Protein AF-A0A8B6E7M5-F1 (afdb_monomer)

pLDDT: mean 79.06, std 17.08, range [38.69, 95.12]

Radius of gyration: 22.95 Å; Cα contacts (8 Å, |Δi|>4): 77; chains: 1; bounding box: 46×47×60 Å

InterPro domains:
  IPR003582 ShKT domain [PF01549] (14-50)
  IPR003582 ShKT domain [PF01549] (60-96)
  IPR003582 ShKT domain [SM00254] (14-51)
  IPR003582 ShKT domain [SM00254] (60-97)

Structure (mmCIF, N/CA/C/O backbone):
data_AF-A0A8B6E7M5-F1
#
_entry.id   AF-A0A8B6E7M5-F1
#
loop_
_atom_site.group_PDB
_atom_site.id
_atom_site.type_symbol
_atom_site.label_atom_id
_atom_site.label_alt_id
_atom_site.label_comp_id
_atom_site.label_asym_id
_atom_site.label_entity_id
_atom_site.label_seq_id
_atom_site.pdbx_PDB_ins_code
_atom_site.Cartn_x
_atom_site.Cartn_y
_atom_site.Cartn_z
_atom_site.occupancy
_atom_site.B_iso_or_equiv
_atom_site.auth_seq_id
_atom_site.auth_comp_id
_atom_site.auth_asym_id
_atom_site.auth_atom_id
_atom_site.pdbx_PDB_model_num
ATOM 1 N N . MET A 1 1 ? 2.876 -38.288 35.616 1.00 47.41 1 MET A N 1
ATOM 2 C CA . MET A 1 1 ? 3.596 -37.019 35.871 1.00 47.41 1 MET A CA 1
ATOM 3 C C . MET A 1 1 ? 4.729 -36.950 34.855 1.00 47.41 1 MET A C 1
ATOM 5 O O . MET A 1 1 ? 5.576 -37.820 34.924 1.00 47.41 1 MET A O 1
ATOM 9 N N . TYR A 1 2 ? 4.818 -36.101 33.836 1.00 49.12 2 TYR A N 1
ATOM 10 C CA . TYR A 1 2 ? 4.099 -34.922 33.347 1.00 49.12 2 TYR A CA 1
ATOM 11 C C . TYR A 1 2 ? 4.146 -34.995 31.802 1.00 49.12 2 TYR A C 1
ATOM 13 O O . TYR A 1 2 ? 5.16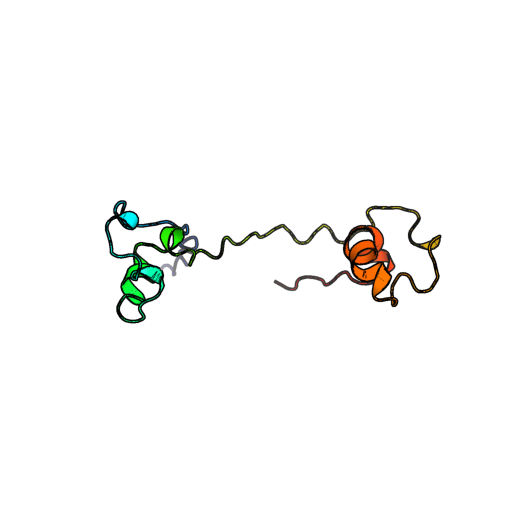3 -35.408 31.255 1.00 49.12 2 TYR A O 1
ATOM 21 N N . CYS A 1 3 ? 3.099 -34.567 31.099 1.00 52.28 3 CYS A N 1
ATOM 22 C CA . CYS A 1 3 ? 3.172 -34.195 29.679 1.00 52.28 3 CYS A CA 1
ATOM 23 C C . CYS A 1 3 ? 2.562 -32.786 29.637 1.00 52.28 3 CYS A C 1
ATOM 25 O O . CYS A 1 3 ? 1.416 -32.614 30.030 1.00 52.28 3 CYS A O 1
ATOM 27 N N . GLY A 1 4 ? 3.329 -31.713 29.472 1.00 50.34 4 GLY A N 1
ATOM 28 C CA . GLY A 1 4 ? 4.188 -31.459 28.322 1.00 50.34 4 GLY A CA 1
ATOM 29 C C . GLY A 1 4 ? 3.433 -30.450 27.461 1.00 50.34 4 GLY A C 1
ATOM 30 O O . GLY A 1 4 ? 2.680 -30.843 26.584 1.00 50.34 4 GLY A O 1
ATOM 31 N N . PHE A 1 5 ? 3.550 -29.175 27.841 1.00 57.81 5 PHE A N 1
ATOM 32 C CA . PHE A 1 5 ? 2.902 -27.979 27.290 1.00 57.81 5 PHE A CA 1
ATOM 33 C C . PHE A 1 5 ? 2.503 -28.099 25.803 1.00 57.81 5 PHE A C 1
ATOM 35 O O . PHE A 1 5 ? 3.350 -28.031 24.913 1.00 57.81 5 PHE A O 1
ATOM 42 N N . CYS A 1 6 ? 1.202 -28.208 25.520 1.00 58.97 6 CYS A N 1
ATOM 43 C CA . CYS A 1 6 ? 0.682 -27.875 24.199 1.00 58.97 6 CYS A CA 1
ATOM 44 C C . CYS A 1 6 ? 0.746 -26.351 24.075 1.00 58.97 6 CYS A C 1
ATOM 46 O O . CYS A 1 6 ? -0.043 -25.649 24.707 1.00 58.97 6 CYS A O 1
ATOM 48 N N . ILE A 1 7 ? 1.687 -25.825 23.291 1.00 58.53 7 ILE A N 1
ATOM 49 C CA . ILE A 1 7 ? 1.591 -24.445 22.814 1.00 58.53 7 ILE A CA 1
ATOM 50 C C . ILE A 1 7 ? 0.376 -24.374 21.887 1.00 58.53 7 ILE A C 1
ATOM 52 O O . ILE A 1 7 ? 0.445 -24.670 20.698 1.00 58.53 7 ILE A O 1
ATOM 56 N N . VAL A 1 8 ? -0.785 -24.057 22.459 1.0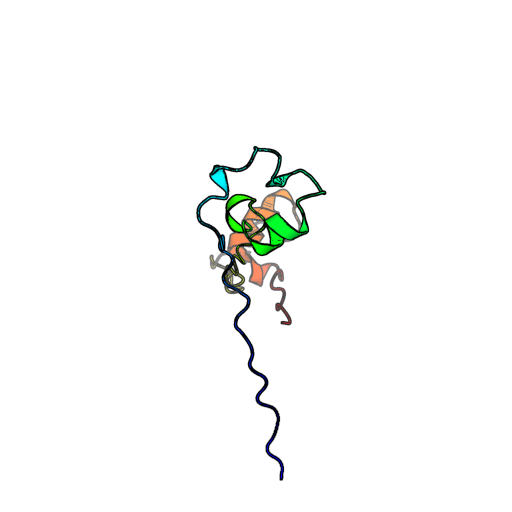0 48.00 8 VAL A N 1
ATOM 57 C CA . VAL A 1 8 ? -1.962 -23.670 21.688 1.00 48.00 8 VAL A CA 1
ATOM 58 C C . VAL A 1 8 ? -1.583 -22.359 21.011 1.00 48.00 8 VAL A C 1
ATOM 60 O O . VAL A 1 8 ? -1.665 -21.294 21.616 1.00 48.00 8 VAL A O 1
ATOM 63 N N . SER A 1 9 ? -1.110 -22.426 19.768 1.00 47.22 9 SER A N 1
ATOM 64 C CA . SER A 1 9 ? -1.096 -21.261 18.893 1.00 47.22 9 SER A CA 1
ATOM 65 C C . SER A 1 9 ? -2.554 -20.927 18.606 1.00 47.22 9 SER A C 1
ATOM 67 O O . SER A 1 9 ? -3.135 -21.400 17.632 1.00 47.22 9 SER A O 1
ATOM 69 N N . THR A 1 10 ? -3.175 -20.168 19.509 1.00 47.38 10 THR A N 1
ATOM 70 C CA . THR A 1 10 ? -4.444 -19.507 19.231 1.00 47.38 10 THR A CA 1
ATOM 71 C C . THR A 1 10 ? -4.244 -18.721 17.940 1.00 47.38 10 THR A C 1
ATOM 73 O O . THR A 1 10 ? -3.317 -17.901 17.897 1.00 47.38 10 THR A O 1
ATOM 76 N N . PRO A 1 11 ? -5.036 -18.970 16.880 1.00 50.06 11 PRO A N 1
ATOM 77 C CA . PRO A 1 11 ? -4.993 -18.113 15.708 1.00 50.06 11 PRO A CA 1
ATOM 78 C C . PRO A 1 11 ? -5.167 -16.665 16.182 1.00 50.06 11 PRO A C 1
ATOM 80 O O . PRO A 1 11 ? -5.921 -16.439 17.139 1.00 50.06 11 PRO A O 1
ATOM 83 N N . PRO A 1 12 ? -4.447 -15.695 15.586 1.00 54.59 12 PRO A N 1
ATOM 84 C CA . PRO A 1 12 ? -4.658 -14.297 15.927 1.00 54.59 12 PRO A CA 1
ATOM 85 C C . PRO A 1 12 ? -6.165 -14.030 15.849 1.00 54.59 12 PRO A C 1
ATOM 87 O O . PRO A 1 12 ? -6.793 -14.501 14.892 1.00 54.59 12 PR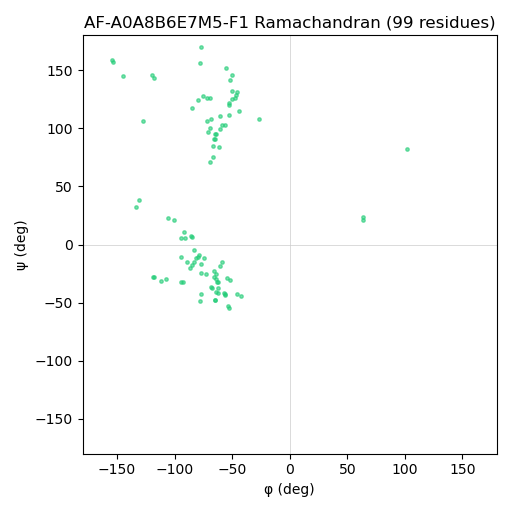O A O 1
ATOM 90 N N . PRO A 1 13 ? -6.763 -13.382 16.867 1.00 60.41 13 PRO A N 1
ATOM 91 C CA . PRO A 1 13 ? -8.200 -13.169 16.897 1.00 60.41 13 PRO A CA 1
ATOM 92 C C . PRO A 1 13 ? -8.618 -12.568 15.558 1.00 60.41 13 PRO A C 1
ATOM 94 O O . PRO A 1 13 ? -8.025 -11.589 15.101 1.00 60.41 13 PRO A O 1
ATOM 97 N N . SER A 1 14 ? -9.577 -13.216 14.892 1.00 69.12 14 SER A N 1
ATOM 98 C CA . SER A 1 14 ? -10.140 -12.713 13.643 1.00 69.12 14 SER A CA 1
ATOM 99 C C . SER A 1 14 ? -10.580 -11.279 13.888 1.00 69.12 14 SER A C 1
ATOM 101 O O . SER A 1 14 ? -11.385 -11.045 14.791 1.00 69.12 14 SER A O 1
ATOM 103 N N . CYS A 1 15 ? -10.023 -10.330 13.139 1.00 78.75 15 CYS A N 1
ATOM 104 C CA . CYS A 1 15 ? -10.342 -8.934 13.368 1.00 78.75 15 CYS A CA 1
ATOM 105 C C . CYS A 1 15 ? -11.796 -8.673 12.973 1.00 78.75 15 CYS A C 1
ATOM 107 O O . CYS A 1 15 ? -12.148 -8.727 11.794 1.00 78.75 15 CYS A O 1
ATOM 109 N N . ALA A 1 16 ? -12.634 -8.479 13.981 1.00 84.75 16 ALA A N 1
ATOM 110 C CA . ALA A 1 16 ? -14.076 -8.379 13.867 1.00 84.75 16 ALA A CA 1
ATOM 111 C C . ALA A 1 16 ? -14.617 -7.557 15.037 1.00 84.75 16 ALA A C 1
ATOM 113 O O . ALA A 1 16 ? -13.978 -7.452 16.089 1.00 84.75 16 ALA A O 1
ATOM 114 N N . ASP A 1 17 ? -15.814 -7.012 14.862 1.00 88.31 17 ASP A N 1
ATOM 115 C CA . ASP A 1 17 ? -16.546 -6.411 15.967 1.00 88.31 17 ASP A CA 1
ATOM 116 C C . ASP A 1 17 ? -17.134 -7.527 16.840 1.00 88.31 17 ASP A C 1
ATOM 118 O O . ASP A 1 17 ? -17.791 -8.444 16.343 1.00 88.31 17 ASP A O 1
ATOM 122 N N . LYS A 1 18 ? -16.871 -7.481 18.150 1.00 89.88 18 LYS A N 1
ATOM 123 C CA . LYS A 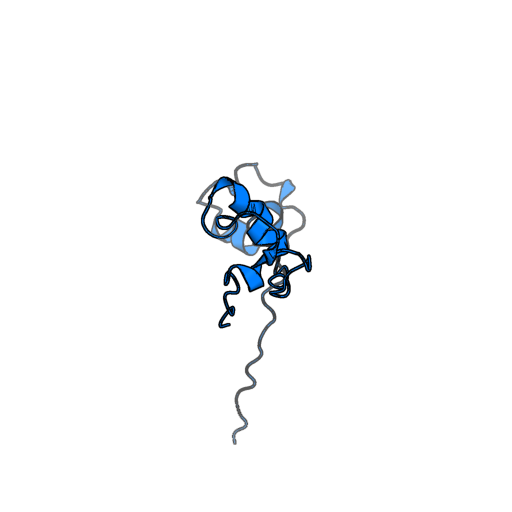1 18 ? -17.443 -8.439 19.113 1.00 89.88 18 LYS A CA 1
ATOM 124 C C . LYS A 1 18 ? -18.899 -8.119 19.436 1.00 89.88 18 LYS A C 1
ATOM 126 O O . LYS A 1 18 ? -19.631 -9.009 19.859 1.00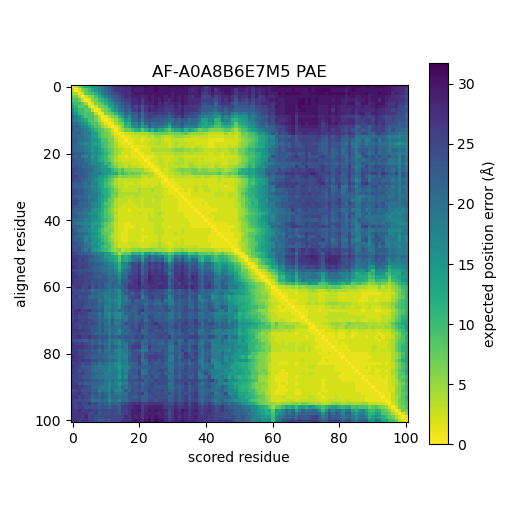 89.88 18 LYS A O 1
ATOM 131 N N . ILE A 1 19 ? -19.297 -6.860 19.264 1.00 89.31 19 ILE A N 1
ATOM 132 C CA . ILE A 1 19 ? -20.657 -6.379 19.505 1.00 89.31 19 ILE A CA 1
ATOM 133 C C . ILE A 1 19 ? -21.253 -5.851 18.200 1.00 89.31 19 ILE A C 1
ATOM 135 O O . ILE A 1 19 ? -20.559 -5.254 17.382 1.00 89.31 19 ILE A O 1
ATOM 139 N N . SER A 1 20 ? -22.550 -6.067 17.996 1.00 88.00 20 SER A N 1
ATOM 140 C CA . SER A 1 20 ? -23.242 -5.679 16.761 1.00 88.00 20 SER A CA 1
ATOM 141 C C . SER A 1 20 ? -23.645 -4.205 16.710 1.00 88.00 20 SER A C 1
ATOM 143 O O . SER A 1 20 ? -24.055 -3.733 15.658 1.00 88.00 20 SER A O 1
ATOM 145 N N . ASN A 1 21 ? -23.563 -3.491 17.834 1.00 90.19 21 ASN A N 1
ATOM 146 C CA . ASN A 1 21 ? -24.081 -2.133 17.999 1.00 90.19 21 ASN A CA 1
ATOM 147 C C . ASN A 1 21 ? -22.978 -1.062 18.017 1.00 90.19 21 ASN A C 1
ATOM 149 O O . ASN A 1 21 ? -23.187 0.026 18.543 1.00 90.19 21 ASN A O 1
ATOM 153 N N . CYS A 1 22 ? -21.799 -1.333 17.448 1.00 90.44 22 CYS A N 1
ATOM 154 C CA . CYS A 1 22 ? -20.722 -0.339 17.346 1.00 90.44 22 CYS A CA 1
ATOM 155 C C . CYS A 1 22 ? -21.177 0.972 16.669 1.00 90.44 22 CYS A C 1
ATOM 157 O O . CYS A 1 22 ? -20.682 2.041 17.007 1.00 90.44 22 CYS A O 1
ATOM 159 N N . ASN A 1 23 ? -22.163 0.893 15.769 1.00 89.56 23 ASN A N 1
ATOM 160 C CA . ASN A 1 23 ? -22.784 2.022 15.075 1.00 89.56 23 ASN A CA 1
ATOM 161 C C . ASN A 1 23 ? -23.828 2.800 15.901 1.00 89.56 23 ASN A C 1
ATOM 163 O O . ASN A 1 23 ? -24.321 3.816 15.421 1.00 89.56 23 ASN A O 1
ATOM 167 N N . GLU A 1 24 ? -24.227 2.300 17.073 1.00 91.88 24 GLU A N 1
ATOM 168 C CA . GLU A 1 24 ? -25.174 2.978 17.973 1.00 91.88 24 GLU A CA 1
ATOM 169 C C . GLU A 1 24 ? -24.466 3.907 18.968 1.00 91.88 24 GLU A C 1
ATOM 171 O O . GLU A 1 24 ? -25.111 4.748 19.591 1.00 91.88 24 GLU A O 1
ATOM 176 N N . TYR A 1 25 ? -23.147 3.763 19.118 1.00 86.94 25 TYR A N 1
ATOM 177 C CA . TYR A 1 25 ? -22.330 4.676 19.909 1.00 86.94 25 TYR A CA 1
ATOM 178 C C . TYR A 1 25 ? -22.053 5.968 19.139 1.00 86.94 25 TYR A C 1
ATOM 180 O O . TYR A 1 25 ? -22.064 5.998 17.906 1.00 86.94 25 TYR A O 1
ATOM 188 N N . ASP A 1 26 ? -21.762 7.031 19.885 1.00 84.12 26 ASP A N 1
ATOM 189 C CA . ASP A 1 26 ? -21.386 8.317 19.312 1.00 84.12 26 ASP A CA 1
ATOM 190 C C . ASP A 1 26 ? -20.186 8.192 18.361 1.00 84.12 26 ASP A C 1
ATOM 192 O O . ASP A 1 26 ? -19.308 7.335 18.503 1.00 84.12 26 ASP A O 1
ATOM 196 N N . ALA A 1 27 ? -20.122 9.104 17.386 1.00 76.06 27 ALA A N 1
ATOM 197 C CA . ALA A 1 27 ? -19.061 9.136 16.377 1.00 76.06 27 ALA A CA 1
ATOM 198 C C . ALA A 1 27 ? -17.647 9.288 16.978 1.00 76.06 27 ALA A C 1
ATOM 200 O O . ALA A 1 27 ? -16.644 9.058 16.296 1.00 76.06 27 ALA A O 1
ATOM 201 N N . ASP A 1 28 ? -17.550 9.672 18.252 1.00 89.94 28 ASP A N 1
ATOM 202 C CA . ASP A 1 28 ? -16.297 9.795 18.982 1.00 89.94 28 ASP A CA 1
ATOM 203 C C . ASP A 1 28 ? -15.751 8.448 19.490 1.00 89.94 28 ASP A C 1
ATOM 205 O O . ASP A 1 28 ? -14.576 8.391 19.854 1.00 89.94 28 ASP A O 1
ATOM 209 N N . LEU A 1 29 ? -16.523 7.352 19.432 1.00 91.69 29 LEU A N 1
ATOM 210 C CA . LEU A 1 29 ? -16.097 6.002 19.832 1.00 91.69 29 LEU A CA 1
ATOM 211 C C . LEU A 1 29 ? -14.708 5.646 19.279 1.00 91.69 29 LEU A C 1
ATOM 213 O O . LEU A 1 29 ? -13.859 5.101 19.987 1.00 91.69 29 LEU A O 1
ATOM 217 N N . CYS A 1 30 ? -14.453 5.983 18.014 1.00 88.62 30 CYS A N 1
ATOM 218 C CA . CYS A 1 30 ? -13.219 5.615 17.327 1.00 88.62 30 CYS A CA 1
ATOM 219 C C . CYS A 1 30 ? -12.068 6.610 17.528 1.00 88.62 30 CYS A C 1
ATOM 221 O O . CYS A 1 30 ? -10.901 6.233 17.380 1.00 88.62 30 CYS A O 1
ATOM 223 N N . THR A 1 31 ? -12.346 7.857 17.908 1.00 91.25 31 THR A N 1
ATOM 224 C CA . THR A 1 31 ? -11.343 8.936 17.998 1.00 91.25 31 THR A CA 1
ATOM 225 C C . THR A 1 31 ? -11.001 9.307 19.438 1.00 91.25 31 THR A C 1
ATOM 227 O O . THR A 1 31 ? -9.855 9.658 19.722 1.00 91.25 31 THR A O 1
ATOM 230 N N . ASN A 1 32 ? -11.945 9.156 20.364 1.00 90.12 32 ASN A N 1
ATOM 231 C CA . ASN A 1 32 ? -11.789 9.520 21.760 1.00 90.12 32 ASN A CA 1
ATOM 232 C C . ASN A 1 32 ? -10.841 8.532 22.477 1.00 90.12 32 ASN A C 1
ATOM 234 O O . ASN A 1 32 ? -11.050 7.312 22.435 1.00 90.12 32 ASN A O 1
ATOM 238 N N . PRO A 1 33 ? -9.774 9.017 23.139 1.00 88.69 33 PRO A N 1
ATOM 239 C CA . PRO A 1 33 ? -8.837 8.160 23.862 1.00 88.69 33 PRO A CA 1
ATOM 240 C C . PRO A 1 33 ? -9.464 7.460 25.075 1.00 88.69 33 PRO A C 1
ATOM 242 O O . PRO A 1 33 ? -8.967 6.405 25.470 1.00 88.69 33 PRO A O 1
ATOM 245 N N . LEU A 1 34 ? -10.558 7.986 25.639 1.00 91.31 34 LEU A N 1
ATOM 246 C CA . LEU A 1 34 ? -11.267 7.355 26.759 1.00 91.31 34 LEU A CA 1
ATOM 247 C C . LEU A 1 34 ? -11.852 5.989 26.378 1.00 91.31 34 LEU A C 1
ATOM 249 O O . LEU A 1 34 ? -11.863 5.074 27.197 1.00 91.31 34 LEU A O 1
ATOM 253 N N . TYR A 1 35 ? -12.258 5.819 25.118 1.00 89.31 35 TYR A N 1
ATOM 254 C CA . TYR A 1 35 ? -12.814 4.565 24.609 1.00 89.31 35 TYR A CA 1
ATOM 255 C C . TYR A 1 35 ? -11.767 3.640 23.997 1.00 89.31 35 TYR A C 1
ATOM 257 O O . TYR A 1 35 ? -12.127 2.644 23.377 1.00 89.31 35 TYR A O 1
ATOM 265 N N . ARG A 1 36 ? -10.469 3.930 24.165 1.00 85.81 36 ARG A N 1
ATOM 266 C CA . ARG A 1 36 ? -9.392 3.187 23.503 1.00 85.81 36 ARG A CA 1
ATOM 267 C C . ARG A 1 36 ? -9.463 1.680 23.744 1.00 85.81 36 ARG A C 1
ATOM 269 O O . ARG A 1 36 ? -9.483 0.931 22.777 1.00 85.81 36 ARG A O 1
ATOM 276 N N . LEU A 1 37 ? -9.534 1.251 25.002 1.00 87.44 37 LEU A N 1
ATOM 277 C CA . LEU A 1 37 ? -9.614 -0.176 25.329 1.00 87.44 37 LEU A CA 1
A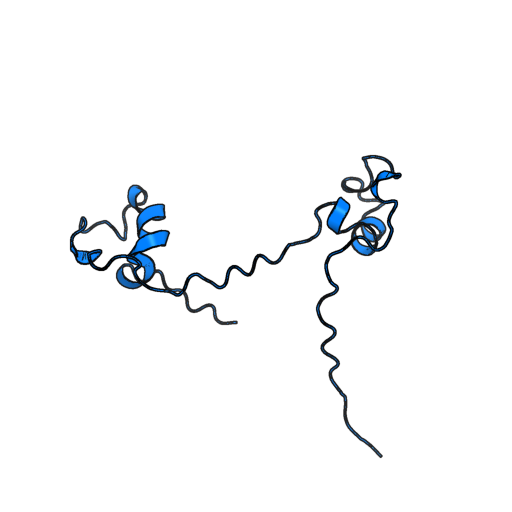TOM 278 C C . LEU A 1 37 ? -10.910 -0.791 24.794 1.00 87.44 37 LEU A C 1
ATOM 280 O O . LEU A 1 37 ? -10.900 -1.869 24.216 1.00 87.44 37 LEU A O 1
ATOM 284 N N . PHE A 1 38 ? -12.023 -0.068 24.914 1.00 89.31 38 PHE A N 1
ATOM 285 C CA . PHE A 1 38 ? -13.319 -0.557 24.466 1.00 89.31 38 PHE A CA 1
ATOM 286 C C . PHE A 1 38 ? -13.380 -0.758 22.944 1.00 89.31 38 PHE A C 1
ATOM 288 O O . PHE A 1 38 ? -13.812 -1.821 22.501 1.00 89.31 38 PHE A O 1
ATOM 295 N N . LYS A 1 39 ? -12.929 0.217 22.141 1.00 87.94 39 LYS A N 1
ATOM 296 C CA . LYS A 1 39 ? -12.907 0.101 20.673 1.00 87.94 39 LYS A CA 1
ATOM 297 C C . LYS A 1 39 ? -11.903 -0.949 20.202 1.00 87.94 39 LYS A C 1
ATOM 299 O O . LYS A 1 39 ? -12.196 -1.683 19.264 1.00 87.94 39 LYS A O 1
ATOM 304 N N . GLU A 1 40 ? -10.756 -1.046 20.881 1.00 86.44 40 GLU A N 1
ATOM 305 C CA . GLU A 1 40 ? -9.749 -2.077 20.627 1.00 86.44 40 GLU A CA 1
ATOM 306 C C . GLU A 1 40 ? -10.273 -3.468 20.981 1.00 86.44 40 GLU A C 1
ATOM 308 O O . GLU A 1 40 ? -9.846 -4.418 20.350 1.00 86.44 40 GLU A O 1
ATOM 313 N N . ASP A 1 41 ? -11.210 -3.622 21.916 1.00 88.25 41 ASP A N 1
ATOM 314 C CA . ASP A 1 41 ? -11.751 -4.938 22.259 1.00 88.25 41 ASP A CA 1
ATOM 315 C C . ASP A 1 41 ? -13.037 -5.303 21.526 1.00 88.25 41 ASP A C 1
ATOM 317 O O . ASP A 1 41 ? -13.250 -6.490 21.288 1.00 88.25 41 ASP A O 1
ATOM 321 N N . ASN A 1 42 ? -13.896 -4.338 21.195 1.00 89.50 42 ASN A N 1
ATOM 322 C CA . ASN A 1 42 ? -15.274 -4.618 20.780 1.00 89.50 42 ASN A CA 1
ATOM 323 C C . ASN A 1 42 ? -15.614 -4.151 19.369 1.00 89.50 42 ASN A C 1
ATOM 325 O O . ASN A 1 42 ? -16.475 -4.763 18.748 1.00 89.50 42 ASN A O 1
ATOM 329 N N . CYS A 1 43 ? -14.953 -3.104 18.875 1.00 91.75 43 CYS A N 1
ATOM 330 C CA . CYS A 1 43 ? -15.329 -2.410 17.641 1.00 91.75 43 CYS A CA 1
ATOM 331 C C . CYS A 1 43 ? -14.125 -2.210 16.710 1.00 91.75 43 CYS A C 1
ATOM 333 O O . CYS A 1 43 ? -13.947 -1.150 16.106 1.00 91.75 43 CYS A O 1
ATOM 335 N N . GLN A 1 44 ? -13.240 -3.209 16.648 1.00 87.81 44 GLN A N 1
ATOM 336 C CA . GLN A 1 44 ? -11.982 -3.131 15.905 1.00 87.81 44 GLN A CA 1
ATOM 337 C C . GLN A 1 44 ? -12.204 -2.939 14.401 1.00 87.81 44 GLN A C 1
ATOM 339 O O . GLN A 1 44 ? -11.439 -2.219 13.755 1.00 87.81 44 GLN A O 1
ATOM 344 N N . LEU A 1 45 ? -13.229 -3.585 13.843 1.00 85.75 45 LEU A N 1
ATOM 345 C CA . LEU A 1 45 ? -13.553 -3.512 12.424 1.00 85.75 45 LEU A CA 1
ATOM 346 C C . LEU A 1 45 ? -14.270 -2.198 12.122 1.00 85.75 45 LEU A C 1
ATOM 348 O O . LEU A 1 45 ? -13.827 -1.470 11.233 1.00 85.75 45 LEU A O 1
ATOM 352 N N . PHE A 1 46 ? -15.286 -1.849 12.916 1.00 87.88 46 PHE A N 1
ATOM 353 C CA . PHE A 1 46 ? -16.016 -0.586 12.801 1.00 87.88 46 PHE A CA 1
ATOM 354 C C . PHE A 1 46 ? -15.086 0.633 12.888 1.00 87.88 46 PHE A C 1
ATOM 356 O O . PHE A 1 46 ? -15.184 1.551 12.076 1.00 87.88 46 PHE A O 1
ATOM 363 N N . CYS A 1 47 ? -14.128 0.622 13.820 1.00 88.75 47 CYS A N 1
ATOM 364 C CA . CYS A 1 47 ? -13.166 1.710 13.990 1.00 88.75 47 CYS A CA 1
ATOM 365 C C . CYS A 1 47 ? -11.930 1.620 13.081 1.00 88.75 47 CYS A C 1
ATOM 367 O O . CYS A 1 47 ? -10.999 2.410 13.254 1.00 88.75 47 CYS A O 1
ATOM 369 N N . GLY A 1 48 ? -11.880 0.670 12.141 1.00 83.69 48 GLY A N 1
ATOM 370 C CA . GLY A 1 48 ? -10.758 0.523 11.207 1.00 83.69 48 GLY A CA 1
ATOM 371 C C . GLY A 1 48 ? -9.421 0.186 11.879 1.00 83.69 48 GLY A C 1
ATOM 372 O O . GLY A 1 48 ? -8.359 0.420 11.307 1.00 83.69 48 GLY A O 1
ATOM 373 N N . LEU A 1 49 ? -9.455 -0.352 13.101 1.00 83.38 49 LEU A N 1
ATOM 374 C CA . LEU A 1 49 ? -8.278 -0.807 13.848 1.00 83.38 49 LEU A CA 1
ATOM 375 C C . LEU A 1 49 ? -7.762 -2.149 13.336 1.00 83.38 49 LEU A C 1
ATOM 377 O O . LEU A 1 49 ? -6.615 -2.522 13.596 1.00 83.38 49 LEU A O 1
ATOM 381 N N . CYS A 1 50 ? -8.596 -2.856 12.576 1.00 79.38 50 CYS A N 1
ATOM 382 C CA . CYS A 1 50 ? -8.168 -3.995 11.799 1.00 79.38 50 CYS A CA 1
ATOM 383 C C . CYS A 1 50 ? -7.076 -3.584 10.822 1.00 79.38 50 CYS A C 1
ATOM 385 O O . CYS A 1 50 ? -7.332 -3.084 9.727 1.00 79.38 50 CYS A O 1
ATOM 387 N N . LYS A 1 51 ? -5.835 -3.926 11.171 1.00 67.69 51 LYS A N 1
ATOM 388 C CA . LYS A 1 51 ? -4.850 -4.242 10.149 1.00 67.69 51 LYS A CA 1
ATOM 389 C C . LYS A 1 51 ? -5.367 -5.502 9.480 1.00 67.69 51 LYS A C 1
ATOM 391 O O . LYS A 1 51 ? -5.084 -6.604 9.943 1.00 67.69 51 LYS A O 1
ATOM 396 N N . ILE A 1 52 ? -6.155 -5.346 8.414 1.00 58.69 52 ILE A N 1
ATOM 397 C CA . ILE A 1 52 ? -6.272 -6.420 7.438 1.00 58.69 52 ILE A CA 1
ATOM 398 C C . ILE A 1 52 ? -4.831 -6.645 7.028 1.00 58.69 52 ILE A C 1
ATOM 400 O O . ILE A 1 52 ? -4.224 -5.812 6.354 1.00 58.69 52 ILE A O 1
ATOM 404 N N . GLY A 1 53 ? -4.245 -7.715 7.558 1.00 51.84 53 GLY A N 1
ATOM 405 C CA . GLY A 1 53 ? -3.026 -8.269 7.035 1.00 51.84 53 GLY A CA 1
ATOM 406 C C . GLY A 1 53 ? -3.381 -8.667 5.623 1.00 51.84 53 GLY A C 1
ATOM 407 O O . GLY A 1 53 ? -3.723 -9.816 5.366 1.00 51.84 53 GLY A O 1
ATOM 408 N N . VAL A 1 54 ? -3.323 -7.707 4.703 1.00 42.03 54 VAL A N 1
ATOM 409 C CA . VAL A 1 54 ? -3.091 -7.983 3.306 1.00 42.03 54 VAL A CA 1
ATOM 410 C C . VAL A 1 54 ? -1.663 -8.504 3.308 1.00 42.03 54 VAL A C 1
ATOM 412 O O . VAL A 1 54 ? -0.704 -7.820 2.974 1.00 42.03 54 VAL A O 1
ATOM 415 N N . SER A 1 55 ? -1.515 -9.748 3.759 1.00 46.19 55 SER A N 1
ATOM 416 C CA . SER A 1 55 ? -0.467 -10.612 3.284 1.00 46.19 55 SER A CA 1
ATOM 417 C C . SER A 1 55 ? -0.880 -10.896 1.846 1.00 46.19 55 SER A C 1
ATOM 419 O O . SER A 1 55 ? -1.362 -11.970 1.508 1.00 46.19 55 SER A O 1
ATOM 421 N N . THR A 1 56 ? -0.776 -9.876 0.984 1.00 47.19 56 THR A N 1
ATOM 422 C CA . THR A 1 56 ? -0.388 -10.148 -0.386 1.00 47.19 56 THR A CA 1
ATOM 423 C C . THR A 1 56 ? 0.889 -10.943 -0.199 1.00 47.19 56 THR A C 1
ATOM 425 O O . THR A 1 56 ? 1.840 -10.369 0.354 1.00 47.19 56 THR A O 1
ATOM 428 N N . PRO A 1 57 ? 0.911 -12.251 -0.528 1.00 52.38 57 PRO A N 1
ATOM 429 C CA . PRO A 1 57 ? 2.181 -12.946 -0.591 1.00 52.38 57 PRO A CA 1
ATOM 430 C C . PRO A 1 57 ? 3.114 -12.019 -1.368 1.00 52.38 57 PRO A C 1
ATOM 432 O O . PRO A 1 57 ? 2.660 -11.447 -2.373 1.00 52.38 57 PRO A O 1
ATOM 435 N N . PRO A 1 58 ? 4.336 -11.752 -0.862 1.00 55.53 58 PRO A N 1
ATOM 436 C CA . PRO A 1 58 ? 5.257 -10.894 -1.583 1.00 55.53 58 PRO A CA 1
ATOM 437 C C . PRO A 1 58 ? 5.250 -11.399 -3.025 1.00 55.53 58 PRO A C 1
ATOM 439 O O . PRO A 1 58 ? 5.341 -12.621 -3.207 1.00 55.53 58 PRO A O 1
ATOM 442 N N . PRO A 1 59 ? 4.995 -10.523 -4.020 1.00 59.81 59 PRO A N 1
ATOM 443 C CA . PRO A 1 59 ? 4.908 -10.957 -5.403 1.00 59.81 59 PRO A CA 1
ATOM 444 C C . PRO A 1 59 ? 6.107 -11.860 -5.660 1.00 59.81 59 PRO A C 1
ATOM 446 O O . PRO A 1 59 ? 7.220 -11.518 -5.253 1.00 59.81 59 PRO A O 1
ATOM 449 N N . SER A 1 60 ? 5.852 -13.055 -6.204 1.00 67.75 60 SER A N 1
ATOM 450 C CA . SER A 1 60 ? 6.896 -14.036 -6.493 1.00 67.75 60 SER A CA 1
ATOM 451 C C . SER A 1 60 ? 8.054 -13.289 -7.132 1.00 67.75 60 SER A C 1
ATOM 453 O O . SER A 1 60 ? 7.840 -12.683 -8.183 1.00 67.75 60 SER A O 1
ATOM 455 N N . CYS A 1 61 ? 9.217 -13.239 -6.473 1.00 78.81 61 CYS A N 1
ATOM 456 C CA . CYS A 1 61 ? 10.246 -12.324 -6.939 1.00 78.81 61 CYS A CA 1
ATOM 457 C C . CYS A 1 61 ? 10.835 -12.832 -8.251 1.00 78.81 61 CYS A C 1
ATOM 459 O O . CYS A 1 61 ? 11.684 -13.725 -8.287 1.00 78.81 61 CYS A O 1
ATOM 461 N N . ALA A 1 62 ? 10.307 -12.292 -9.335 1.00 86.12 62 ALA A N 1
ATOM 462 C CA . ALA A 1 62 ? 10.526 -12.735 -10.688 1.00 86.12 62 ALA A CA 1
ATOM 463 C C . ALA A 1 62 ? 10.325 -11.545 -11.619 1.00 86.12 62 ALA A C 1
ATOM 465 O O . ALA A 1 62 ? 9.628 -10.580 -11.301 1.00 86.12 62 ALA A O 1
ATOM 466 N N . ASP A 1 63 ? 10.936 -11.641 -12.790 1.00 90.62 63 ASP A N 1
ATOM 467 C CA . ASP A 1 63 ? 10.656 -10.707 -13.866 1.00 90.62 63 ASP A CA 1
ATOM 468 C C . ASP A 1 63 ? 9.344 -11.141 -14.527 1.00 90.62 63 ASP A C 1
ATOM 470 O O . ASP A 1 63 ? 9.212 -12.294 -14.944 1.00 90.62 63 ASP A O 1
ATOM 474 N N . LYS A 1 64 ? 8.359 -10.240 -14.603 1.00 91.88 64 LYS A N 1
ATOM 475 C CA . LYS A 1 64 ? 7.099 -10.507 -15.319 1.00 91.88 64 LYS A CA 1
ATOM 476 C C . LYS A 1 64 ? 7.303 -10.498 -16.832 1.00 91.88 64 LYS A C 1
ATOM 478 O O . LYS A 1 64 ? 6.536 -11.129 -17.553 1.00 91.88 64 LYS A O 1
ATOM 483 N N . ILE A 1 65 ? 8.324 -9.783 -17.302 1.00 91.88 65 ILE A N 1
ATOM 484 C CA . ILE A 1 65 ? 8.673 -9.653 -18.717 1.00 91.88 65 ILE A CA 1
ATOM 485 C C . ILE A 1 65 ? 10.088 -10.184 -18.962 1.00 91.88 65 ILE A C 1
ATOM 487 O O . ILE A 1 65 ? 10.976 -10.052 -18.123 1.00 91.88 65 ILE A O 1
ATOM 491 N N . SER A 1 66 ? 10.319 -10.786 -20.127 1.00 91.75 66 SER A N 1
ATOM 492 C CA . SER A 1 66 ? 11.614 -11.390 -20.480 1.00 91.75 66 SER A CA 1
ATOM 493 C C . SER A 1 66 ? 12.638 -10.388 -21.021 1.00 91.75 66 SER A C 1
ATOM 495 O O . SER A 1 66 ? 13.824 -10.705 -21.104 1.00 91.75 66 SER A O 1
ATOM 497 N N . ASN A 1 67 ? 12.200 -9.188 -21.398 1.00 93.94 67 ASN A N 1
ATOM 498 C CA . ASN A 1 67 ? 13.001 -8.186 -22.100 1.00 93.94 67 ASN A CA 1
ATOM 499 C C . ASN A 1 67 ? 13.541 -7.074 -21.182 1.00 93.94 67 ASN A C 1
ATOM 501 O O . ASN A 1 67 ? 13.93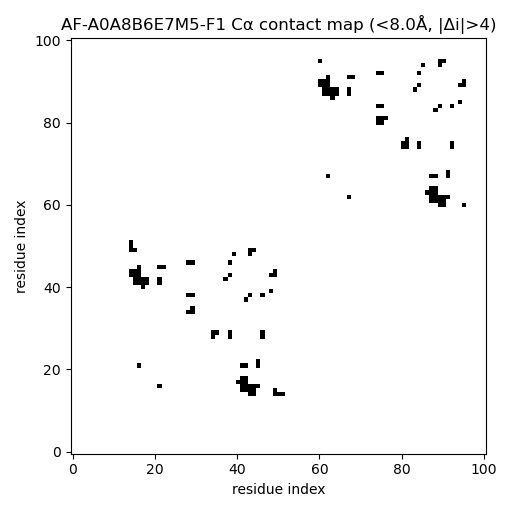1 -6.024 -21.676 1.00 93.94 67 ASN A O 1
ATOM 505 N N . CYS A 1 68 ? 13.631 -7.283 -19.862 1.00 93.62 68 CYS A N 1
ATOM 506 C CA . CYS A 1 68 ? 14.193 -6.291 -18.927 1.00 93.62 68 CYS A CA 1
ATOM 507 C C . CYS A 1 68 ? 15.58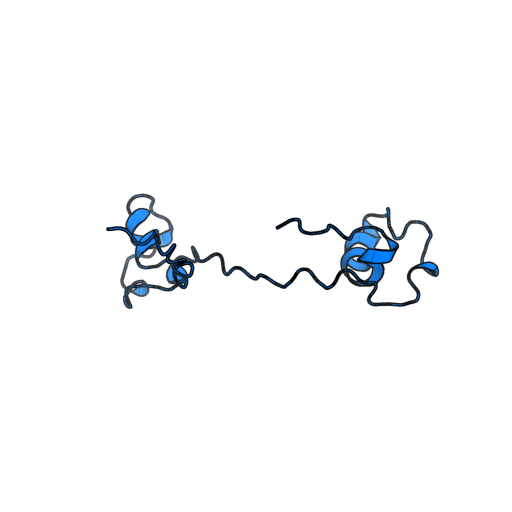7 -5.771 -19.343 1.00 93.62 68 CYS A C 1
ATOM 509 O O . CYS A 1 68 ? 15.910 -4.613 -19.110 1.00 93.62 68 CYS A O 1
ATOM 511 N N . ARG A 1 69 ? 16.385 -6.610 -20.017 1.00 93.50 69 ARG A N 1
ATOM 512 C CA . ARG A 1 69 ? 17.718 -6.273 -20.551 1.00 93.50 69 ARG A CA 1
ATOM 513 C C . ARG A 1 69 ? 17.723 -5.381 -21.800 1.00 93.50 69 ARG A C 1
ATOM 515 O O . ARG A 1 69 ? 18.799 -4.974 -22.221 1.00 93.50 69 ARG A O 1
ATOM 522 N N . GLU A 1 70 ? 16.572 -5.179 -22.436 1.00 94.81 70 GLU A N 1
ATOM 523 C CA . GLU A 1 70 ? 16.424 -4.384 -23.666 1.00 94.81 70 GLU A CA 1
ATOM 524 C C . GLU A 1 70 ? 16.023 -2.931 -23.378 1.00 94.81 70 GLU A C 1
ATOM 526 O O . GLU A 1 70 ? 16.061 -2.099 -24.279 1.00 94.81 70 GLU A O 1
ATOM 531 N N . TYR A 1 71 ? 15.650 -2.626 -22.131 1.00 91.81 71 TYR A N 1
ATOM 532 C CA . TYR A 1 71 ? 15.374 -1.265 -21.677 1.00 91.81 71 TYR A CA 1
ATOM 533 C C . TYR A 1 71 ? 16.664 -0.480 -21.421 1.00 91.81 71 TYR A C 1
ATOM 535 O O . TYR A 1 71 ? 17.762 -1.041 -21.387 1.00 91.81 71 TYR A O 1
ATOM 543 N N . ASP A 1 72 ? 16.504 0.828 -21.212 1.00 89.88 72 ASP A N 1
ATOM 544 C CA . ASP A 1 72 ? 17.597 1.743 -20.897 1.00 89.88 72 ASP A CA 1
ATOM 545 C C . ASP A 1 72 ? 18.469 1.231 -19.740 1.00 89.88 72 ASP A C 1
ATOM 547 O O . ASP A 1 72 ? 17.995 0.624 -18.774 1.00 89.88 72 ASP A O 1
ATOM 551 N N . ALA A 1 73 ? 19.771 1.519 -19.816 1.00 88.38 73 ALA A N 1
ATOM 552 C CA . ALA A 1 73 ? 20.756 1.065 -18.832 1.00 88.38 73 ALA A CA 1
ATOM 553 C C . ALA A 1 73 ? 20.480 1.580 -17.405 1.00 88.38 73 ALA A C 1
ATOM 555 O O . ALA A 1 73 ? 20.990 1.025 -16.430 1.00 88.38 73 ALA A O 1
ATOM 556 N N . ASP A 1 74 ? 19.677 2.634 -17.274 1.00 94.06 74 ASP A N 1
ATOM 557 C CA . ASP A 1 74 ? 19.284 3.248 -16.012 1.00 94.06 74 ASP A CA 1
ATOM 558 C C . ASP A 1 74 ? 17.947 2.719 -15.462 1.00 94.06 74 ASP A C 1
ATOM 560 O O . ASP A 1 74 ? 17.510 3.190 -14.412 1.00 94.06 74 ASP A O 1
ATOM 564 N N . LEU A 1 75 ? 17.325 1.705 -16.087 1.00 95.06 75 LEU A N 1
ATOM 565 C CA . LEU A 1 75 ? 16.075 1.070 -15.634 1.00 95.06 75 LEU A CA 1
ATOM 566 C C . LEU A 1 75 ? 16.049 0.831 -14.112 1.00 95.06 75 LEU A C 1
ATOM 568 O O . LEU A 1 75 ? 15.056 1.100 -13.431 1.00 95.06 75 LEU A O 1
ATOM 572 N N . CYS A 1 76 ? 17.160 0.334 -13.564 1.00 93.75 76 CYS A N 1
ATOM 573 C CA . CYS A 1 76 ? 17.258 -0.059 -12.161 1.00 93.75 76 CYS A CA 1
ATOM 574 C C . CYS A 1 76 ? 17.593 1.093 -11.201 1.00 93.75 76 CYS A C 1
ATOM 576 O O . CYS A 1 76 ? 17.359 0.965 -9.999 1.00 93.75 76 CYS A O 1
ATOM 578 N N . THR A 1 77 ? 18.111 2.217 -11.698 1.00 95.00 77 THR A N 1
ATOM 579 C CA . THR A 1 77 ? 18.600 3.334 -10.871 1.00 95.00 77 THR A CA 1
ATOM 580 C C . THR A 1 77 ? 17.742 4.586 -11.003 1.00 95.00 77 THR A C 1
ATOM 582 O O . THR A 1 77 ? 17.568 5.311 -10.023 1.00 95.00 77 THR A O 1
ATOM 585 N N . ASN A 1 78 ? 17.145 4.821 -12.169 1.00 95.12 78 ASN A N 1
ATOM 586 C CA . ASN A 1 78 ? 16.341 6.000 -12.436 1.00 95.12 78 ASN A CA 1
ATOM 587 C C . ASN A 1 78 ? 15.022 5.953 -11.633 1.00 95.12 78 ASN A C 1
ATOM 589 O O . ASN A 1 78 ? 14.277 4.967 -11.702 1.00 95.12 78 ASN A O 1
ATOM 593 N N . PRO A 1 79 ? 14.698 6.990 -10.840 1.00 92.88 79 PRO A N 1
ATOM 594 C CA . PRO A 1 79 ? 13.458 7.038 -10.069 1.00 92.88 79 PRO A CA 1
ATOM 595 C C . PRO A 1 79 ? 12.197 7.073 -10.944 1.00 92.88 79 PRO A C 1
ATOM 597 O O . PRO A 1 79 ? 11.155 6.600 -10.490 1.00 92.88 79 PRO A O 1
ATOM 600 N N . LEU A 1 80 ? 12.280 7.558 -12.189 1.00 94.38 80 LEU A N 1
ATOM 601 C CA . LEU A 1 80 ? 11.151 7.572 -13.128 1.00 94.38 80 LEU A CA 1
ATOM 602 C C . LEU A 1 80 ? 10.666 6.154 -13.462 1.00 94.38 80 LEU A C 1
ATOM 604 O O . LEU A 1 80 ? 9.468 5.932 -13.619 1.00 94.38 80 LEU A O 1
ATOM 608 N N . TYR A 1 81 ? 11.576 5.177 -13.480 1.00 93.31 81 TYR A N 1
ATOM 609 C CA . TYR A 1 81 ? 11.262 3.776 -13.761 1.00 93.31 81 TYR A CA 1
ATOM 610 C C . TYR A 1 81 ? 10.942 2.947 -12.514 1.00 93.31 81 TYR A C 1
ATOM 612 O O . TYR A 1 81 ? 10.736 1.740 -12.626 1.00 93.31 81 TYR A O 1
ATOM 620 N N . ARG A 1 82 ? 10.866 3.563 -11.324 1.00 90.94 82 ARG A N 1
ATOM 621 C CA . ARG A 1 82 ? 10.667 2.850 -10.052 1.00 90.94 82 ARG A CA 1
ATOM 622 C C . ARG A 1 82 ? 9.457 1.920 -10.086 1.00 90.94 82 ARG A C 1
ATOM 624 O O . ARG A 1 82 ? 9.611 0.734 -9.839 1.00 90.94 82 ARG A O 1
ATOM 631 N N . LEU A 1 83 ? 8.279 2.441 -10.427 1.00 90.56 83 LEU A N 1
ATOM 632 C CA . LEU A 1 83 ? 7.055 1.632 -10.463 1.00 90.56 83 LEU A CA 1
ATOM 633 C C . LEU A 1 83 ? 7.161 0.501 -11.492 1.00 90.56 83 LEU A C 1
ATOM 635 O O . LEU A 1 83 ? 6.804 -0.636 -11.210 1.00 90.56 83 LEU A O 1
ATOM 639 N N . PHE A 1 84 ? 7.726 0.795 -12.663 1.00 92.31 84 PHE A N 1
ATOM 640 C CA . PHE A 1 84 ? 7.872 -0.192 -13.721 1.00 92.31 84 PHE A CA 1
ATOM 641 C C . PHE A 1 84 ? 8.821 -1.336 -13.335 1.00 92.31 84 PHE A C 1
ATOM 643 O O . PHE A 1 84 ? 8.459 -2.498 -13.520 1.00 92.31 84 PHE A O 1
ATOM 650 N N . ARG A 1 85 ? 10.011 -1.048 -12.782 1.00 91.50 85 ARG A N 1
ATOM 651 C CA . ARG A 1 85 ? 10.948 -2.104 -12.355 1.00 91.50 85 ARG A CA 1
ATOM 652 C C . ARG A 1 85 ? 10.419 -2.881 -11.153 1.00 91.50 85 ARG A C 1
ATOM 654 O O . ARG A 1 85 ? 10.611 -4.094 -11.107 1.00 91.50 85 ARG A O 1
ATOM 661 N N . ASP A 1 86 ? 9.734 -2.194 -10.235 1.00 88.81 86 ASP A N 1
ATOM 662 C CA . ASP A 1 86 ? 9.112 -2.803 -9.063 1.00 88.81 86 ASP A CA 1
ATOM 663 C C . ASP A 1 86 ? 8.014 -3.773 -9.506 1.00 88.81 86 ASP A C 1
ATOM 665 O O . ASP A 1 86 ? 7.809 -4.772 -8.839 1.00 88.81 86 ASP A O 1
ATOM 669 N N . ASP A 1 87 ? 7.348 -3.553 -10.640 1.00 89.62 87 ASP A N 1
ATOM 670 C CA . ASP A 1 87 ? 6.322 -4.475 -11.126 1.00 89.62 87 ASP A CA 1
ATOM 671 C C . ASP A 1 87 ? 6.829 -5.534 -12.101 1.00 89.62 87 ASP A C 1
ATOM 673 O O . ASP A 1 87 ? 6.265 -6.627 -12.114 1.00 89.62 87 ASP A O 1
ATOM 677 N N . ASN A 1 88 ? 7.833 -5.239 -12.928 1.00 91.62 88 ASN A N 1
ATOM 678 C CA . ASN A 1 88 ? 8.145 -6.062 -14.101 1.00 91.62 88 ASN A CA 1
ATOM 679 C C . ASN A 1 88 ? 9.533 -6.696 -14.086 1.00 91.62 88 ASN A C 1
ATOM 681 O O . ASN A 1 88 ? 9.703 -7.751 -14.691 1.00 91.62 88 ASN A O 1
ATOM 685 N N . CYS A 1 89 ? 10.504 -6.075 -13.418 1.00 93.56 89 CYS A N 1
ATOM 686 C CA . CYS A 1 89 ? 11.926 -6.411 -13.541 1.00 93.56 89 CYS A CA 1
ATOM 687 C C . CYS A 1 89 ? 12.609 -6.521 -12.172 1.00 93.56 89 CYS A C 1
ATOM 689 O O . CYS A 1 89 ? 13.779 -6.167 -12.013 1.00 93.56 89 CYS A O 1
ATOM 691 N N . GLN A 1 90 ? 11.864 -6.972 -11.158 1.00 90.44 90 GLN A N 1
ATOM 692 C CA . GLN A 1 90 ? 12.336 -7.035 -9.775 1.00 90.44 90 GLN A CA 1
ATOM 693 C C . GLN A 1 90 ? 13.608 -7.874 -9.640 1.00 90.44 90 GLN A C 1
ATOM 695 O O . GLN A 1 90 ? 14.529 -7.488 -8.920 1.00 90.44 90 GLN A O 1
ATOM 700 N N . ARG A 1 91 ? 13.676 -9.016 -10.333 1.00 88.38 91 ARG A N 1
ATOM 701 C CA . ARG A 1 91 ? 14.817 -9.927 -10.249 1.00 88.38 91 ARG A CA 1
ATOM 702 C C . ARG A 1 91 ? 15.994 -9.399 -11.062 1.00 88.38 91 ARG A C 1
ATOM 704 O O . ARG A 1 91 ? 17.108 -9.395 -10.546 1.00 88.38 91 ARG A O 1
ATOM 711 N N . PHE A 1 92 ? 15.750 -8.889 -12.269 1.00 92.00 92 PHE A N 1
ATOM 712 C CA . PHE A 1 92 ? 16.761 -8.237 -13.105 1.00 92.00 92 PHE A CA 1
ATOM 713 C C . PHE A 1 92 ? 17.429 -7.060 -12.378 1.00 92.00 92 PHE A C 1
ATOM 715 O O . PHE A 1 92 ? 18.650 -6.941 -12.397 1.00 92.00 92 PHE A O 1
ATOM 722 N N . CYS A 1 93 ? 16.646 -6.241 -11.672 1.00 92.12 93 CYS A N 1
ATOM 723 C CA . CYS A 1 93 ? 17.151 -5.101 -10.909 1.00 92.12 93 CYS A CA 1
ATOM 724 C C . CYS A 1 93 ? 17.615 -5.436 -9.481 1.00 92.12 93 CYS A C 1
ATOM 726 O O . CYS A 1 93 ? 17.915 -4.519 -8.717 1.00 92.12 93 CYS A O 1
ATOM 728 N N . GLY A 1 94 ? 17.664 -6.715 -9.089 1.00 88.12 94 GLY A N 1
ATOM 729 C CA . GLY A 1 94 ? 18.133 -7.124 -7.759 1.00 88.12 94 GLY A CA 1
ATOM 730 C C . GLY A 1 94 ? 17.267 -6.615 -6.597 1.00 88.12 94 GLY A C 1
ATOM 731 O O . GLY A 1 94 ? 17.748 -6.488 -5.475 1.00 88.12 94 GLY A O 1
ATOM 732 N N . LEU A 1 95 ? 15.992 -6.312 -6.849 1.00 86.38 95 LEU A N 1
ATOM 733 C CA . LEU A 1 95 ? 15.037 -5.794 -5.863 1.00 86.38 95 LEU A CA 1
ATOM 734 C C . LEU A 1 95 ? 14.397 -6.892 -5.011 1.00 86.38 95 LEU A C 1
ATOM 736 O O . LEU A 1 95 ? 13.661 -6.596 -4.068 1.00 86.38 95 LEU A O 1
ATO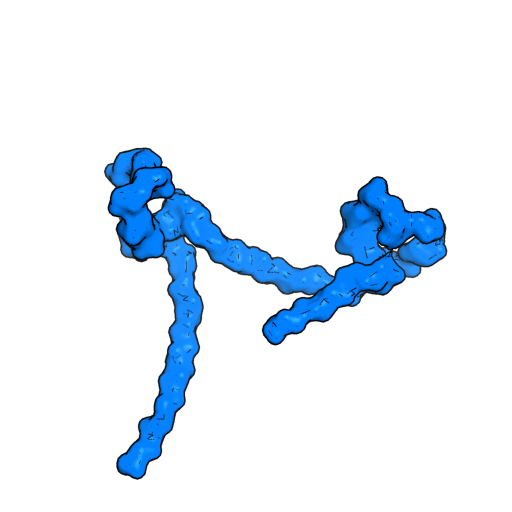M 740 N N . CYS A 1 96 ? 14.689 -8.155 -5.322 1.00 82.94 96 CYS A N 1
ATOM 741 C CA . CYS A 1 96 ? 14.289 -9.294 -4.517 1.00 82.94 96 CYS A CA 1
ATOM 742 C C . CYS A 1 96 ? 14.879 -9.200 -3.112 1.00 82.94 96 CYS A C 1
ATOM 744 O O . CYS A 1 96 ? 16.021 -9.585 -2.870 1.00 82.94 96 CYS A O 1
ATOM 746 N N . LYS A 1 97 ? 14.073 -8.737 -2.157 1.00 67.62 97 LYS A N 1
ATOM 747 C CA . LYS A 1 97 ? 14.345 -8.952 -0.740 1.00 67.62 97 LYS A CA 1
ATOM 748 C C . LYS A 1 97 ? 13.774 -10.311 -0.374 1.00 67.62 97 LYS A C 1
ATOM 750 O O . LYS A 1 97 ? 12.567 -10.516 -0.467 1.00 67.62 97 LYS A O 1
ATOM 755 N N . ILE A 1 98 ? 14.634 -11.235 0.045 1.00 56.41 98 ILE A N 1
ATOM 756 C CA . ILE A 1 98 ? 14.171 -12.408 0.784 1.00 56.41 98 ILE A CA 1
ATOM 757 C C . ILE A 1 98 ? 13.517 -11.837 2.041 1.00 56.41 98 ILE A C 1
ATOM 759 O O . ILE A 1 98 ? 14.199 -11.235 2.871 1.00 56.41 98 ILE A O 1
ATOM 763 N N . ALA A 1 99 ? 12.192 -11.938 2.142 1.00 50.56 99 ALA A N 1
ATOM 764 C CA . ALA A 1 99 ? 11.513 -11.714 3.404 1.00 50.56 99 ALA A CA 1
ATOM 765 C C . ALA A 1 99 ? 12.006 -12.819 4.342 1.00 50.56 99 ALA A C 1
ATOM 767 O O . ALA A 1 99 ? 11.544 -13.955 4.268 1.00 50.56 99 ALA A O 1
ATOM 768 N N . VAL A 1 100 ? 13.030 -12.512 5.138 1.00 38.69 100 VAL A N 1
ATOM 769 C CA . VAL A 1 100 ? 13.405 -13.346 6.275 1.00 38.69 100 VAL A CA 1
ATOM 770 C C . VAL A 1 100 ? 12.263 -13.171 7.269 1.00 38.69 100 VAL A C 1
ATOM 772 O O . VAL A 1 100 ? 12.126 -12.106 7.870 1.00 38.69 100 VAL A O 1
ATOM 775 N N . LEU A 1 101 ? 11.377 -14.167 7.285 1.00 39.78 101 LEU A N 1
ATOM 776 C CA . LEU A 1 101 ? 10.327 -14.345 8.285 1.00 39.78 101 LEU A CA 1
ATOM 777 C C . LEU A 1 101 ? 10.947 -14.640 9.652 1.00 39.78 101 LEU A C 1
ATOM 779 O O . LEU A 1 101 ? 11.970 -15.363 9.683 1.00 39.78 101 LEU A O 1
#

Sequence (101 aa):
MYCGFCIVSTPPPSCADKISNCNEYDADLCTNPLYRLFKEDNCQLFCGLCKIGVSTPPPSCADKISNCREYDADLCTNPLYRLFRDDNCQRFCGLCKIAVL

Solvent-accessible surface area (backbone atoms only — not comparable to full-atom values): 6571 Å² total; per-residue (Å²): 141,85,85,78,85,78,81,76,78,68,72,77,76,77,78,44,50,75,48,93,56,63,85,76,51,64,90,49,51,71,73,41,74,91,35,45,69,57,30,68,67,30,23,20,44,83,55,62,66,46,73,73,78,76,71,63,68,74,72,76,75,42,49,74,48,93,58,65,86,75,52,65,94,48,47,75,72,41,74,90,34,43,70,57,32,69,66,29,23,21,44,83,55,66,63,58,70,80,81,82,124

Foldseek 3Di:
DDDDDDPPPPPDPDQDAQDPCPVVDDPCCLPPPVNVVVCVVGVCVVSVVDPPPPCPVQPPQDAQDPCPVVDDPCCLPDPVNVVVCSPGVCVVSVVDDPPPD

Secondary structure (DSSP, 8-state):
---------PPPPP--BSSTTGGGS-GGGGT-GGGHHHHHHHBTTTTT------------SSBSSTTGGGS-TTTTT-GGGHHHHHHHBTTTTT-------

Mean predicted aligned error: 15.34 Å

Organism: Mytilus galloprovincialis (NCBI:txid29158)